Protein AF-K9QP44-F1 (afdb_monomer)

Solvent-accessible surface area (backbone atoms only — not comparable to full-atom values): 5382 Å² total; per-residue (Å²): 130,85,81,73,74,82,54,65,32,85,53,78,61,49,70,72,45,66,32,71,67,43,24,50,52,50,17,51,53,59,62,68,50,87,50,54,65,54,53,44,53,48,35,43,71,39,22,60,60,34,55,57,60,12,52,72,73,35,55,71,73,53,48,54,50,50,54,52,35,53,53,52,57,52,51,65,66,60,70,78,61,79,79,82,82,79,81,82,77,132

pLDDT: mean 83.49, std 18.4, range [38.72, 97.19]

Sequence (90 aa):
METTKRKICQLEATQEWLCLDSIAYIAECLEACSAADMVADLREIFPRQALTVASVQVCELQRKRIQKWLKELNREGENIGEPPQVFHNA

Mean predicted aligned error: 9.07 Å

Structure (mmCIF, N/CA/C/O backbone):
data_AF-K9QP44-F1
#
_entry.id   AF-K9QP44-F1
#
loop_
_atom_site.group_PDB
_atom_site.id
_atom_site.type_symbol
_atom_site.label_atom_id
_atom_site.label_alt_id
_atom_site.label_comp_id
_atom_site.label_asym_id
_atom_site.label_entity_id
_atom_site.label_seq_id
_atom_site.pdbx_PDB_ins_code
_atom_site.Cartn_x
_atom_site.Cartn_y
_atom_site.Cartn_z
_atom_site.occupancy
_atom_site.B_iso_or_equiv
_atom_site.auth_seq_id
_atom_site.auth_comp_id
_atom_site.auth_asym_id
_atom_site.auth_atom_id
_atom_site.pdbx_PDB_model_num
ATOM 1 N N . MET A 1 1 ? -2.150 -3.523 -28.181 1.00 38.72 1 MET A N 1
ATOM 2 C CA . MET A 1 1 ? -1.800 -3.644 -26.752 1.00 38.72 1 MET A CA 1
ATOM 3 C C . MET A 1 1 ? -2.253 -2.356 -26.108 1.00 38.72 1 MET A C 1
ATOM 5 O O . MET A 1 1 ? -1.740 -1.306 -26.469 1.00 38.72 1 MET A O 1
ATOM 9 N N . GLU A 1 2 ? -3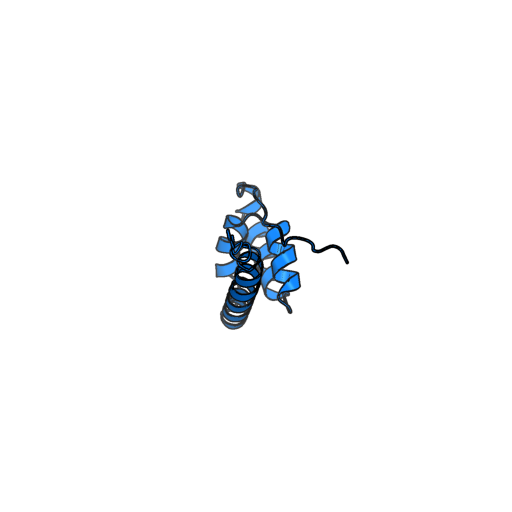.323 -2.424 -25.325 1.00 41.28 2 GLU A N 1
ATOM 10 C CA . GLU A 1 2 ? -3.958 -1.256 -24.720 1.00 41.28 2 GLU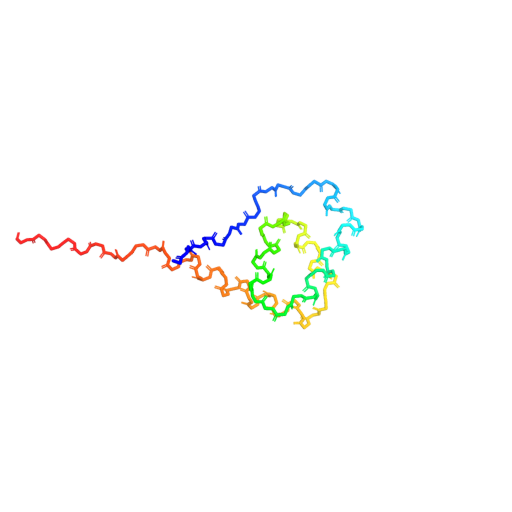 A CA 1
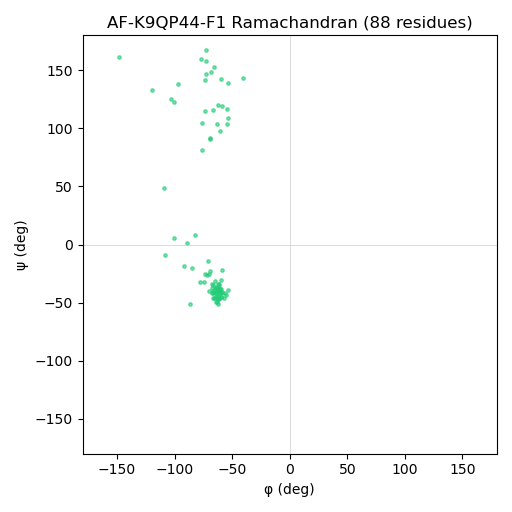ATOM 11 C C . GLU A 1 2 ? -2.982 -0.650 -23.708 1.00 41.28 2 GLU A C 1
ATOM 13 O O . GLU A 1 2 ? -2.564 -1.314 -22.763 1.00 41.28 2 GLU A O 1
ATOM 18 N N . THR A 1 3 ? -2.522 0.574 -23.956 1.00 43.84 3 THR A N 1
ATOM 19 C CA . THR A 1 3 ? -1.684 1.312 -23.013 1.00 43.84 3 THR A CA 1
ATOM 20 C C . THR A 1 3 ? -2.595 1.836 -21.913 1.00 43.84 3 THR A C 1
ATOM 22 O O . THR A 1 3 ? -3.058 2.977 -21.946 1.00 43.84 3 THR A O 1
ATOM 25 N N . THR A 1 4 ? -2.915 0.973 -20.949 1.00 48.53 4 THR A N 1
ATOM 26 C CA . THR A 1 4 ? -3.692 1.337 -19.766 1.00 48.53 4 THR A CA 1
ATOM 27 C C . THR A 1 4 ? -2.901 2.404 -19.018 1.00 48.53 4 THR A C 1
ATOM 29 O O . THR A 1 4 ? -1.932 2.111 -18.318 1.00 48.53 4 THR A O 1
ATOM 32 N N . LYS A 1 5 ? -3.255 3.678 -19.224 1.00 55.38 5 LYS A N 1
ATOM 33 C CA . LYS A 1 5 ? -2.769 4.781 -18.393 1.00 55.38 5 LYS A CA 1
ATOM 34 C C . LYS A 1 5 ? -3.083 4.391 -16.954 1.00 55.38 5 LYS A C 1
ATOM 36 O O . LYS A 1 5 ? -4.259 4.360 -16.611 1.00 55.38 5 LYS A O 1
ATOM 41 N N . ARG A 1 6 ? -2.052 4.061 -16.171 1.00 64.56 6 ARG A N 1
ATOM 42 C CA . ARG A 1 6 ? -2.149 3.626 -14.771 1.00 64.56 6 ARG A CA 1
ATOM 43 C C . ARG A 1 6 ? -2.929 4.696 -14.004 1.00 64.56 6 ARG A C 1
ATOM 45 O O . ARG A 1 6 ? -2.426 5.808 -13.817 1.00 64.56 6 ARG A O 1
ATOM 52 N N . LYS A 1 7 ? -4.198 4.425 -13.694 1.00 77.38 7 LYS A N 1
ATOM 53 C CA . LYS A 1 7 ? -5.110 5.402 -13.096 1.00 77.38 7 LYS A CA 1
ATOM 54 C C . LYS A 1 7 ? -4.781 5.533 -11.611 1.00 77.38 7 LYS A C 1
ATOM 56 O O . LYS A 1 7 ? -4.123 4.701 -10.997 1.00 77.38 7 LYS A O 1
ATOM 61 N N . ILE A 1 8 ? -5.199 6.645 -11.029 1.00 85.88 8 ILE A N 1
ATOM 62 C CA . ILE A 1 8 ? -5.151 6.846 -9.584 1.00 85.88 8 ILE A CA 1
ATOM 63 C C . ILE A 1 8 ? -6.590 7.072 -9.158 1.00 85.88 8 ILE A C 1
ATOM 65 O O . ILE A 1 8 ? -7.295 7.857 -9.798 1.00 85.88 8 ILE A O 1
ATOM 69 N N . CYS A 1 9 ? -7.010 6.386 -8.101 1.00 88.12 9 CYS A N 1
ATOM 70 C CA . CYS A 1 9 ? -8.298 6.579 -7.469 1.00 88.12 9 CYS A CA 1
ATOM 71 C C . CYS A 1 9 ? -8.451 8.058 -7.097 1.00 88.12 9 CYS A C 1
ATOM 73 O O . CYS A 1 9 ? -7.672 8.601 -6.311 1.00 88.12 9 CYS A O 1
ATOM 75 N N . GLN A 1 10 ? -9.437 8.714 -7.711 1.00 88.69 10 GLN A N 1
ATOM 76 C CA . GLN A 1 10 ? -9.749 10.129 -7.482 1.00 88.69 10 GLN A CA 1
ATOM 77 C C . GLN A 1 10 ? -10.753 10.320 -6.338 1.00 88.69 10 GLN A C 1
ATOM 79 O O . GLN A 1 10 ? -11.167 11.443 -6.068 1.00 88.69 10 GLN A O 1
ATOM 84 N N . LEU A 1 11 ? -11.183 9.230 -5.696 1.00 89.12 11 LEU A N 1
ATOM 85 C CA . LEU A 1 11 ? -12.124 9.291 -4.588 1.00 89.12 11 LEU A CA 1
ATOM 86 C C . LEU A 1 11 ? -11.435 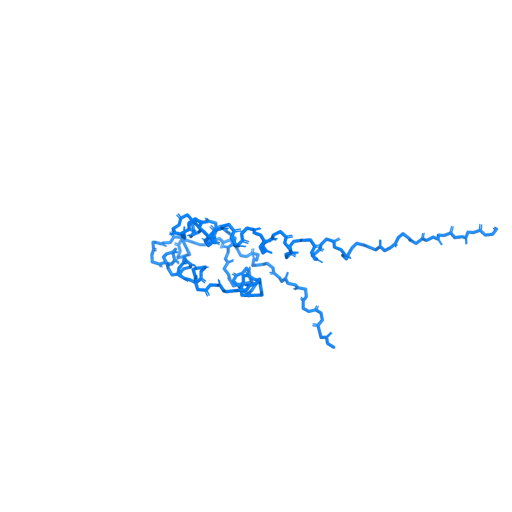9.827 -3.335 1.00 89.12 11 LEU A C 1
ATOM 88 O O . LEU A 1 11 ? -10.294 9.472 -3.021 1.00 89.12 11 LEU A O 1
ATOM 92 N N . GLU A 1 12 ? -12.167 10.648 -2.592 1.00 91.12 12 GLU A N 1
ATOM 93 C CA . GLU A 1 12 ? -11.785 11.026 -1.238 1.00 91.12 12 GLU A CA 1
ATOM 94 C C . GLU A 1 12 ? -11.991 9.842 -0.287 1.00 91.12 12 GLU A C 1
ATOM 96 O O . GLU A 1 12 ? -12.895 9.020 -0.462 1.00 91.12 12 GLU A O 1
ATOM 101 N N . ALA A 1 13 ? -11.136 9.733 0.731 1.00 91.44 13 ALA A N 1
ATOM 102 C CA . ALA A 1 13 ? -11.289 8.682 1.725 1.00 91.44 13 ALA A CA 1
ATOM 103 C C . ALA A 1 13 ? -12.477 9.003 2.641 1.00 91.44 13 ALA A C 1
ATOM 105 O O . ALA A 1 13 ? -12.448 9.970 3.403 1.00 91.44 13 ALA A O 1
ATOM 106 N N . THR A 1 14 ? -13.516 8.172 2.580 1.00 93.44 14 THR A N 1
ATOM 107 C CA . THR A 1 14 ? -14.628 8.209 3.536 1.00 93.44 14 THR A CA 1
ATOM 108 C C . THR A 1 14 ? -14.188 7.663 4.898 1.00 93.44 14 THR A C 1
ATOM 110 O O . THR A 1 14 ? -13.143 7.024 5.027 1.00 93.44 14 THR A O 1
ATOM 113 N N . GLN A 1 15 ? -15.002 7.873 5.936 1.00 92.38 15 GLN A N 1
ATOM 114 C CA . GLN A 1 15 ? -14.746 7.296 7.263 1.00 92.38 15 GLN A CA 1
ATOM 115 C C . GLN A 1 15 ? -14.691 5.760 7.241 1.00 92.38 15 GLN A C 1
ATOM 117 O O . GLN A 1 15 ? -13.934 5.171 8.003 1.00 92.38 15 GLN A O 1
ATOM 122 N N . GLU A 1 16 ? -15.427 5.113 6.335 1.00 92.31 16 GLU A N 1
ATOM 123 C CA . GLU A 1 16 ? -15.386 3.656 6.152 1.00 92.31 16 GLU A CA 1
ATOM 124 C C . GLU A 1 16 ? -14.012 3.183 5.670 1.00 92.31 16 GLU A C 1
ATOM 126 O O . GLU A 1 16 ? -13.522 2.152 6.116 1.00 92.31 16 GLU A O 1
ATOM 131 N N . TRP A 1 17 ? -13.345 3.964 4.816 1.00 91.88 17 TRP A N 1
ATOM 132 C CA . TRP A 1 17 ? -11.976 3.679 4.378 1.00 91.88 17 TRP A CA 1
ATOM 133 C C . TRP A 1 17 ? -10.925 3.955 5.455 1.00 91.88 17 TRP A C 1
ATOM 135 O O . TRP A 1 17 ? -9.837 3.384 5.412 1.00 91.88 17 TRP A O 1
ATOM 145 N N . LEU A 1 18 ? -11.232 4.847 6.398 1.00 93.38 18 LEU A N 1
ATOM 146 C CA . LEU A 1 18 ? -10.326 5.287 7.461 1.00 93.38 18 LEU A CA 1
ATOM 147 C C . LEU A 1 18 ? -10.593 4.603 8.808 1.00 93.38 18 LEU A C 1
ATOM 149 O O . LEU A 1 18 ? -9.962 4.955 9.805 1.00 93.38 18 LEU A O 1
ATOM 153 N N . CYS A 1 19 ? -11.507 3.633 8.863 1.00 95.38 19 CYS A N 1
ATOM 154 C CA . CYS A 1 19 ? -11.684 2.820 10.056 1.00 95.38 19 CYS A CA 1
ATOM 155 C C . CYS A 1 19 ? -10.510 1.840 10.219 1.00 95.38 19 CYS A C 1
ATOM 157 O O . CYS A 1 19 ? -9.804 1.514 9.261 1.00 95.38 19 CYS A O 1
ATOM 159 N N . LEU A 1 20 ? -10.293 1.372 11.450 1.00 94.00 20 LEU A N 1
ATOM 160 C CA . LEU A 1 20 ? -9.148 0.519 11.782 1.00 94.00 20 LEU A CA 1
ATOM 161 C C . LEU A 1 20 ? -9.122 -0.774 10.957 1.00 94.00 20 LEU A C 1
ATOM 163 O O . LEU A 1 20 ? -8.055 -1.144 10.472 1.00 94.00 20 LEU A O 1
ATOM 167 N N . ASP A 1 21 ? -10.281 -1.401 10.747 1.00 96.00 21 ASP A N 1
ATOM 168 C CA . ASP A 1 21 ? -10.398 -2.658 10.000 1.00 96.00 21 ASP A CA 1
ATOM 169 C C . ASP A 1 21 ? -10.020 -2.473 8.526 1.00 96.00 21 ASP A C 1
ATOM 171 O O . ASP A 1 21 ? -9.214 -3.228 7.983 1.00 96.00 21 ASP A O 1
ATOM 175 N N . SER A 1 22 ? -10.529 -1.414 7.889 1.00 95.12 22 SER A N 1
ATOM 176 C CA . SER A 1 22 ? -10.185 -1.078 6.504 1.00 95.12 22 SER A CA 1
ATOM 177 C C . SER A 1 22 ? -8.707 -0.735 6.357 1.00 95.12 22 SER A C 1
ATOM 179 O O . SER A 1 22 ? -8.059 -1.180 5.412 1.00 95.12 22 SER A O 1
ATOM 181 N N . ILE A 1 23 ? -8.139 0.025 7.297 1.00 96.19 23 ILE A N 1
ATOM 182 C CA . ILE A 1 23 ? -6.715 0.375 7.278 1.00 96.19 23 ILE A CA 1
ATOM 183 C C . ILE A 1 23 ? -5.848 -0.883 7.419 1.00 96.19 23 ILE A C 1
ATOM 185 O O . ILE A 1 23 ? -4.874 -1.019 6.678 1.00 96.19 23 ILE A O 1
ATOM 189 N N . ALA A 1 24 ? -6.200 -1.796 8.330 1.00 96.62 24 ALA A N 1
ATOM 190 C CA . ALA A 1 24 ? -5.487 -3.057 8.518 1.00 96.62 24 ALA A CA 1
ATOM 191 C C . ALA A 1 24 ? -5.547 -3.920 7.250 1.00 96.62 24 ALA A C 1
ATOM 193 O O . ALA A 1 24 ? -4.513 -4.373 6.763 1.00 96.62 24 ALA A O 1
ATOM 194 N N . TYR A 1 25 ? -6.728 -4.043 6.640 1.00 96.88 25 TYR A N 1
ATOM 195 C CA . TYR A 1 25 ? -6.902 -4.765 5.381 1.00 96.88 25 TYR A CA 1
ATOM 196 C C . TYR A 1 25 ? -6.059 -4.176 4.238 1.00 96.88 25 TYR A C 1
ATOM 198 O O . TYR A 1 25 ? -5.375 -4.899 3.511 1.00 96.88 25 TYR A O 1
ATOM 206 N N . ILE A 1 26 ? -6.053 -2.848 4.084 1.00 96.69 26 ILE A N 1
ATOM 207 C CA . ILE A 1 26 ? -5.232 -2.181 3.064 1.00 96.69 26 ILE A CA 1
ATOM 208 C C . ILE A 1 26 ? -3.739 -2.400 3.353 1.00 96.69 26 ILE A C 1
ATOM 210 O O . ILE A 1 26 ? -2.956 -2.590 2.420 1.00 96.69 26 ILE A O 1
ATOM 214 N N . ALA A 1 27 ? -3.326 -2.401 4.622 1.00 96.75 27 ALA A N 1
ATOM 215 C CA . ALA A 1 27 ? -1.943 -2.665 5.005 1.00 96.75 27 ALA A CA 1
ATOM 216 C C . ALA A 1 27 ? -1.517 -4.099 4.655 1.00 96.75 27 ALA A C 1
ATOM 218 O O . ALA A 1 27 ? -0.437 -4.284 4.096 1.00 96.75 27 ALA A O 1
ATOM 219 N N . GLU A 1 28 ? -2.374 -5.095 4.885 1.00 97.19 28 GLU A N 1
ATOM 220 C CA . GLU A 1 28 ? -2.140 -6.480 4.456 1.00 97.19 28 GLU A CA 1
ATOM 221 C C . GLU A 1 28 ? -2.008 -6.592 2.931 1.00 97.19 28 GLU A C 1
ATOM 223 O O . GLU A 1 28 ? -1.099 -7.256 2.429 1.00 97.19 28 GLU A O 1
ATOM 228 N N . CYS A 1 29 ? -2.847 -5.874 2.176 1.00 97.06 29 CYS A N 1
ATOM 229 C CA . CYS A 1 29 ? -2.735 -5.811 0.717 1.00 97.06 29 CYS A CA 1
ATOM 230 C C . CYS A 1 29 ? -1.387 -5.214 0.273 1.00 97.06 29 CYS A C 1
ATOM 232 O O . CYS A 1 29 ? -0.756 -5.710 -0.664 1.00 97.06 29 CYS A O 1
ATOM 234 N N . LEU A 1 30 ? -0.919 -4.161 0.950 1.00 96.69 30 LEU A N 1
ATOM 235 C CA . LEU A 1 30 ? 0.386 -3.548 0.689 1.00 96.69 30 LEU A CA 1
ATOM 236 C C . LEU A 1 30 ? 1.548 -4.489 1.050 1.00 96.69 30 LEU A C 1
ATOM 238 O O . LEU A 1 30 ? 2.560 -4.502 0.346 1.00 96.69 30 LEU A O 1
ATOM 242 N N . GLU A 1 31 ? 1.409 -5.298 2.099 1.00 96.94 31 GLU A N 1
ATOM 243 C CA . GLU A 1 31 ? 2.385 -6.331 2.476 1.00 96.94 31 GLU A CA 1
ATOM 244 C C . GLU A 1 31 ? 2.482 -7.457 1.450 1.00 96.94 31 GLU A C 1
ATOM 246 O O . GLU A 1 31 ? 3.578 -7.896 1.104 1.00 96.94 31 GLU A O 1
ATOM 251 N N . ALA A 1 32 ? 1.346 -7.874 0.896 1.00 96.50 32 ALA A N 1
ATOM 252 C CA . ALA A 1 32 ? 1.287 -8.923 -0.115 1.00 96.50 32 ALA A CA 1
ATOM 253 C C . ALA A 1 32 ? 1.851 -8.495 -1.484 1.00 96.50 32 ALA A C 1
ATOM 255 O O . ALA A 1 32 ? 2.115 -9.348 -2.333 1.00 96.50 32 ALA A O 1
ATOM 256 N N . CYS A 1 33 ? 2.055 -7.194 -1.721 1.00 96.38 33 CYS A N 1
ATOM 257 C CA . CYS A 1 33 ? 2.568 -6.700 -2.997 1.00 96.38 33 CYS A CA 1
ATOM 258 C C . CYS A 1 33 ? 3.980 -7.236 -3.287 1.00 96.38 33 CYS A C 1
ATOM 260 O O . CYS A 1 33 ? 4.941 -6.934 -2.577 1.00 96.38 33 CYS A O 1
ATOM 262 N N . SER A 1 34 ? 4.142 -7.956 -4.396 1.00 95.44 34 SER A N 1
ATOM 263 C CA . SER A 1 34 ? 5.444 -8.474 -4.839 1.00 95.44 34 SER A CA 1
ATOM 264 C C . SER A 1 34 ? 6.014 -7.757 -6.067 1.00 95.44 34 SER A C 1
ATOM 266 O O . SER A 1 34 ? 7.163 -8.003 -6.434 1.00 95.44 34 SER A O 1
ATOM 268 N N . ALA A 1 35 ? 5.235 -6.884 -6.713 1.00 94.19 35 ALA A N 1
ATOM 269 C CA . ALA A 1 35 ? 5.611 -6.192 -7.944 1.00 94.19 35 ALA A CA 1
ATOM 270 C C . ALA A 1 35 ? 4.983 -4.791 -8.041 1.00 94.19 35 ALA A C 1
ATOM 272 O O . ALA A 1 35 ? 3.987 -4.496 -7.379 1.00 94.19 35 ALA A O 1
ATOM 273 N N . ALA A 1 36 ? 5.549 -3.944 -8.908 1.00 92.19 36 ALA A N 1
ATOM 274 C CA . ALA A 1 36 ? 5.067 -2.580 -9.135 1.00 92.19 36 ALA A CA 1
ATOM 275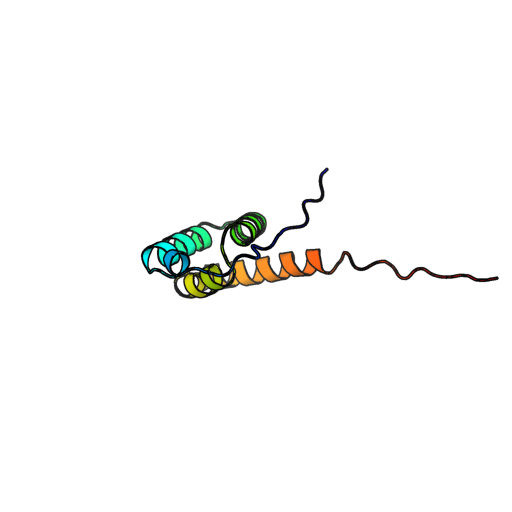 C C . ALA A 1 36 ? 3.630 -2.532 -9.680 1.00 92.19 36 ALA A C 1
ATOM 277 O O . ALA A 1 36 ? 2.867 -1.653 -9.287 1.00 92.19 36 ALA A O 1
ATOM 278 N N . ASP A 1 37 ? 3.247 -3.493 -10.525 1.00 91.62 37 ASP A N 1
ATOM 279 C CA . ASP A 1 37 ? 1.907 -3.548 -11.122 1.00 91.62 37 ASP A CA 1
ATOM 280 C C . ASP A 1 37 ? 0.818 -3.769 -10.064 1.00 91.62 37 ASP A C 1
ATOM 282 O O . ASP A 1 37 ? -0.198 -3.087 -10.088 1.00 91.62 37 ASP A O 1
ATOM 286 N N . MET A 1 38 ? 1.080 -4.593 -9.042 1.00 94.19 38 MET A N 1
ATOM 287 C CA . MET A 1 38 ? 0.140 -4.778 -7.926 1.00 94.19 38 MET A CA 1
ATOM 288 C C . MET A 1 38 ? -0.089 -3.472 -7.159 1.00 94.19 38 MET A C 1
ATOM 290 O O . MET A 1 38 ? -1.208 -3.154 -6.772 1.00 94.19 38 MET A O 1
ATOM 294 N N . VAL A 1 39 ? 0.963 -2.669 -6.969 1.00 94.31 39 VAL A N 1
ATOM 295 C CA . VAL A 1 39 ? 0.822 -1.343 -6.352 1.00 94.31 39 VAL A CA 1
ATOM 296 C C . VAL A 1 39 ? 0.040 -0.392 -7.256 1.00 94.31 39 VAL A C 1
ATOM 298 O O . VAL A 1 39 ? -0.689 0.456 -6.744 1.00 94.31 39 VAL A O 1
ATOM 301 N N . ALA A 1 40 ? 0.172 -0.509 -8.579 1.00 92.06 40 ALA A N 1
ATOM 302 C CA . ALA A 1 40 ? -0.647 0.252 -9.517 1.00 92.06 40 ALA A CA 1
ATOM 303 C C . ALA A 1 40 ? -2.133 -0.099 -9.356 1.00 92.06 40 ALA A C 1
ATOM 305 O O . ALA A 1 40 ? -2.939 0.811 -9.180 1.00 92.06 40 ALA A O 1
ATOM 306 N N . ASP A 1 41 ? -2.469 -1.387 -9.282 1.00 92.62 41 ASP A N 1
ATOM 307 C CA . ASP A 1 41 ? -3.844 -1.852 -9.072 1.00 92.62 41 ASP A CA 1
ATOM 308 C C . ASP A 1 41 ? -4.419 -1.315 -7.752 1.00 92.62 41 ASP A C 1
ATOM 310 O O . ASP A 1 41 ? -5.514 -0.752 -7.714 1.00 92.62 41 ASP A O 1
ATOM 314 N N . LEU A 1 42 ? -3.647 -1.378 -6.660 1.00 93.94 42 LEU A N 1
ATOM 315 C CA . LEU A 1 42 ? -4.086 -0.833 -5.371 1.00 93.94 42 LEU A CA 1
ATOM 316 C C . LEU A 1 42 ? -4.322 0.682 -5.418 1.00 93.94 42 LEU A C 1
ATOM 318 O O . LEU A 1 42 ? -5.224 1.181 -4.745 1.00 93.94 42 LEU A O 1
ATOM 322 N N . ARG A 1 43 ? -3.541 1.424 -6.212 1.00 92.62 43 ARG A N 1
ATOM 323 C CA . ARG A 1 43 ? -3.733 2.869 -6.418 1.00 92.62 43 ARG A CA 1
ATOM 324 C C . ARG A 1 43 ? -4.980 3.190 -7.226 1.00 92.62 43 ARG A C 1
ATOM 326 O O . ARG A 1 43 ? -5.476 4.305 -7.093 1.00 92.62 43 ARG A O 1
ATOM 333 N N . GLU A 1 44 ? -5.457 2.276 -8.062 1.00 92.00 44 GLU A N 1
ATOM 334 C CA . GLU A 1 44 ? -6.712 2.432 -8.802 1.00 92.00 44 GLU A CA 1
ATOM 335 C C . GLU A 1 44 ? -7.932 2.166 -7.919 1.00 92.00 44 GLU A C 1
ATOM 337 O O . GLU A 1 44 ? -8.963 2.816 -8.089 1.00 92.00 44 GLU A O 1
ATOM 342 N N . ILE A 1 45 ? -7.796 1.259 -6.951 1.00 92.12 45 ILE A N 1
ATOM 343 C CA . ILE A 1 45 ? -8.890 0.811 -6.085 1.00 92.12 45 ILE A CA 1
ATOM 344 C C . ILE A 1 45 ? -9.041 1.724 -4.865 1.00 92.12 45 ILE A C 1
ATOM 346 O O . ILE A 1 45 ? -10.137 2.205 -4.571 1.00 92.12 45 ILE A O 1
ATOM 350 N N . PHE A 1 46 ? -7.950 1.978 -4.142 1.00 94.12 46 PHE A N 1
ATOM 351 C CA . PHE A 1 46 ? -8.018 2.618 -2.834 1.00 94.12 46 PHE A CA 1
ATOM 352 C C . PHE A 1 46 ? -7.758 4.127 -2.898 1.00 94.12 46 PHE A C 1
ATOM 354 O O . PHE A 1 46 ? -6.811 4.569 -3.559 1.00 94.12 46 PHE A O 1
ATOM 361 N N . PRO A 1 47 ? -8.529 4.938 -2.144 1.00 94.31 47 PRO A N 1
ATOM 362 C CA . PRO A 1 47 ? -8.249 6.357 -1.979 1.00 94.31 47 PRO A CA 1
ATOM 363 C C . PRO A 1 47 ? -6.819 6.602 -1.493 1.00 94.31 47 PRO A C 1
ATOM 365 O O . PRO A 1 47 ? -6.319 5.937 -0.580 1.00 94.31 47 PRO A O 1
ATOM 368 N N . ARG A 1 48 ? -6.165 7.628 -2.046 1.00 92.44 48 ARG A N 1
ATOM 369 C CA . ARG A 1 48 ? -4.766 7.963 -1.725 1.00 92.44 48 ARG A CA 1
ATOM 370 C C . ARG A 1 48 ? -4.520 8.143 -0.227 1.00 92.44 48 ARG A C 1
ATOM 372 O O . ARG A 1 48 ? -3.469 7.750 0.283 1.00 92.44 48 ARG A O 1
ATOM 379 N N . GLN A 1 49 ? -5.466 8.760 0.472 1.00 94.25 49 GLN A N 1
ATOM 380 C CA . GLN A 1 49 ? -5.356 8.988 1.907 1.00 94.25 49 GLN A CA 1
ATOM 381 C C . GLN A 1 49 ? -5.420 7.670 2.690 1.00 94.25 49 GLN A C 1
ATOM 383 O O . GLN A 1 49 ? -4.594 7.471 3.576 1.00 94.25 49 GLN A O 1
ATOM 388 N N . ALA A 1 50 ? -6.304 6.743 2.310 1.00 95.38 50 ALA A N 1
ATOM 389 C CA . ALA A 1 50 ? -6.398 5.426 2.938 1.00 95.38 50 ALA A CA 1
ATOM 390 C C . ALA A 1 50 ? -5.098 4.621 2.756 1.00 95.38 50 ALA A C 1
ATOM 392 O O 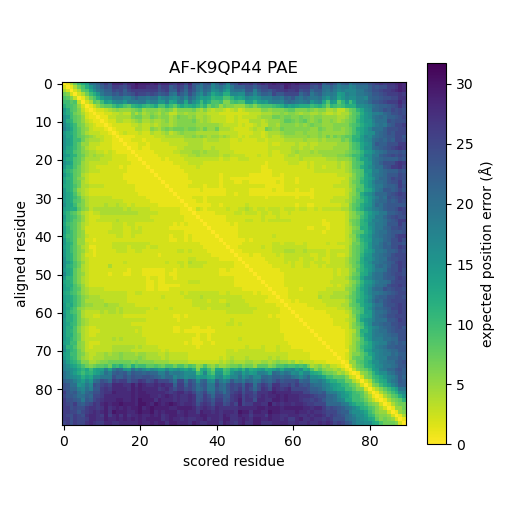. ALA A 1 50 ? -4.544 4.119 3.732 1.00 95.38 50 ALA A O 1
ATOM 393 N N . LEU A 1 51 ? -4.528 4.616 1.543 1.00 94.81 51 LEU A N 1
ATOM 394 C CA . LEU A 1 51 ? -3.213 4.016 1.264 1.00 94.81 51 LEU A CA 1
ATOM 395 C C . LEU A 1 51 ? -2.094 4.634 2.108 1.00 94.81 51 LEU A C 1
ATOM 397 O O . LEU A 1 51 ? -1.215 3.935 2.608 1.00 94.81 51 LEU A O 1
ATOM 401 N N . THR A 1 52 ? -2.121 5.957 2.267 1.00 94.31 52 THR A N 1
ATOM 402 C CA . THR A 1 52 ? -1.111 6.685 3.042 1.00 94.31 52 THR A CA 1
ATOM 403 C C . THR A 1 52 ? -1.176 6.295 4.515 1.00 94.31 52 THR A C 1
ATOM 405 O O . THR A 1 52 ? -0.142 5.988 5.106 1.00 94.31 52 THR A O 1
ATOM 408 N N . VAL A 1 53 ? -2.374 6.251 5.097 1.00 95.38 53 VAL A N 1
ATOM 409 C CA . VAL A 1 53 ? -2.566 5.867 6.500 1.00 95.38 53 VAL A CA 1
ATOM 410 C C . VAL A 1 53 ? -2.201 4.396 6.717 1.00 95.38 53 VAL A C 1
ATOM 412 O O . VAL A 1 53 ? -1.430 4.090 7.625 1.00 95.38 53 VAL 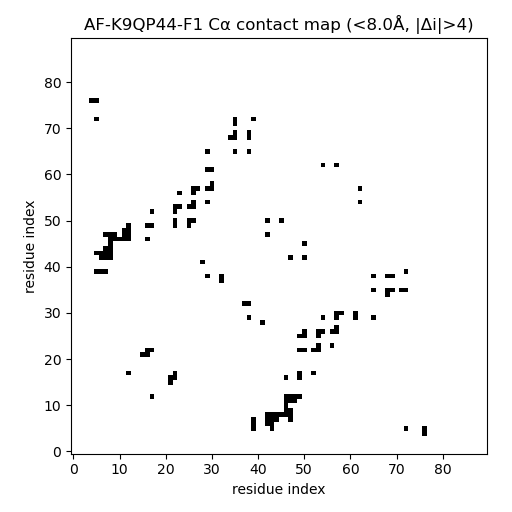A O 1
ATOM 415 N N . ALA A 1 54 ? -2.656 3.497 5.844 1.00 95.75 54 ALA A N 1
ATOM 416 C CA . ALA A 1 54 ? -2.335 2.070 5.909 1.00 95.75 54 ALA A CA 1
ATOM 417 C C . ALA A 1 54 ? -0.833 1.787 5.779 1.00 95.75 54 ALA A C 1
ATOM 419 O O . ALA A 1 54 ? -0.305 0.909 6.461 1.00 95.75 54 ALA A O 1
ATOM 420 N N . SER A 1 55 ? -0.104 2.586 4.991 1.00 95.06 55 SER A N 1
ATOM 421 C CA . SER A 1 55 ? 1.346 2.427 4.838 1.00 95.06 55 SER A CA 1
ATOM 422 C C . SER A 1 55 ? 2.122 2.535 6.156 1.00 95.06 55 SER A C 1
ATOM 424 O O . SER A 1 55 ? 3.229 2.009 6.254 1.00 95.06 55 SER A O 1
ATOM 426 N N . VAL A 1 56 ? 1.555 3.172 7.188 1.00 94.44 56 VAL A N 1
ATOM 427 C CA . VAL A 1 56 ? 2.175 3.290 8.516 1.00 94.44 56 VAL A CA 1
ATOM 428 C C . VAL A 1 56 ? 2.226 1.946 9.253 1.00 94.44 56 VAL A C 1
ATOM 430 O O . VAL A 1 56 ? 3.089 1.775 10.113 1.00 94.44 56 VAL A O 1
ATOM 433 N N . GLN A 1 57 ? 1.364 0.988 8.906 1.00 95.06 57 GLN A N 1
ATOM 434 C CA . GLN A 1 57 ? 1.319 -0.341 9.529 1.00 95.06 57 GLN A CA 1
ATOM 435 C C . GLN A 1 57 ? 2.192 -1.380 8.805 1.00 95.06 57 GLN A C 1
ATOM 437 O O . GLN A 1 57 ? 2.577 -2.379 9.399 1.00 95.06 57 GLN A O 1
ATOM 442 N N . VAL A 1 58 ? 2.568 -1.114 7.553 1.00 95.44 58 VAL A N 1
ATOM 443 C CA . VAL A 1 58 ? 3.417 -1.989 6.725 1.00 95.44 58 VAL A CA 1
ATOM 444 C C . VAL A 1 58 ? 4.848 -2.038 7.279 1.00 95.44 58 VAL A C 1
ATOM 446 O O . VAL A 1 58 ? 5.352 -1.050 7.805 1.00 95.44 58 VAL A O 1
ATOM 449 N N . CYS A 1 59 ? 5.575 -3.136 7.146 1.00 95.31 59 CYS A N 1
ATOM 450 C CA . CYS A 1 59 ? 6.956 -3.253 7.590 1.00 95.31 59 CYS A CA 1
ATOM 451 C C . CYS A 1 59 ? 7.893 -2.330 6.789 1.00 95.31 59 CYS A C 1
ATOM 453 O O . CYS A 1 59 ? 7.647 -1.972 5.632 1.00 95.31 59 CYS A O 1
ATOM 455 N N . GLU A 1 60 ? 9.005 -1.913 7.396 1.00 95.25 60 GLU A N 1
ATOM 456 C CA . GLU A 1 60 ? 9.898 -0.921 6.780 1.00 95.25 60 GLU A CA 1
ATOM 457 C C . GLU A 1 60 ? 10.496 -1.382 5.447 1.00 95.25 60 GLU A C 1
ATOM 459 O O . GLU A 1 60 ? 10.646 -0.584 4.517 1.00 95.25 60 GLU A O 1
ATOM 464 N N . LEU A 1 61 ? 10.846 -2.669 5.346 1.00 95.75 61 LEU A N 1
ATOM 465 C CA . LEU A 1 61 ? 11.405 -3.246 4.126 1.00 95.75 61 LEU A CA 1
ATOM 466 C C . LEU A 1 61 ? 10.411 -3.123 2.972 1.00 95.75 61 LEU A C 1
ATOM 468 O O . LEU A 1 61 ? 10.772 -2.676 1.880 1.00 95.75 61 LEU A O 1
ATOM 472 N N . GLN A 1 62 ? 9.157 -3.481 3.231 1.00 96.81 62 GLN A N 1
ATOM 473 C CA . GLN A 1 62 ? 8.111 -3.426 2.232 1.00 96.81 62 GLN A CA 1
ATOM 474 C C . GLN A 1 62 ? 7.741 -1.984 1.878 1.00 96.81 62 GLN A C 1
ATOM 476 O O . GLN A 1 62 ? 7.640 -1.660 0.696 1.00 96.81 62 GLN A O 1
ATOM 481 N N . ARG A 1 63 ? 7.678 -1.064 2.850 1.00 95.44 63 ARG A N 1
ATOM 482 C CA . ARG A 1 63 ? 7.507 0.373 2.563 1.00 95.44 63 ARG A CA 1
ATOM 483 C C . ARG A 1 63 ? 8.574 0.907 1.612 1.00 95.44 63 ARG A C 1
ATOM 485 O O . ARG A 1 63 ? 8.243 1.632 0.677 1.00 95.44 63 ARG A O 1
ATOM 492 N N . LYS A 1 64 ? 9.846 0.541 1.808 1.00 95.75 64 LYS A N 1
ATOM 493 C CA . LYS A 1 64 ? 10.945 0.955 0.914 1.00 95.75 64 LYS A CA 1
ATOM 494 C C . LYS A 1 64 ? 10.758 0.416 -0.506 1.00 95.75 64 LYS A C 1
ATOM 496 O O . LYS A 1 64 ? 11.006 1.147 -1.466 1.00 95.75 64 LYS A O 1
ATOM 501 N N . ARG A 1 65 ? 10.295 -0.831 -0.652 1.00 96.19 65 ARG A N 1
ATOM 502 C CA . ARG A 1 65 ? 9.959 -1.426 -1.959 1.00 96.19 65 ARG A CA 1
ATOM 503 C C . ARG A 1 65 ? 8.808 -0.681 -2.628 1.00 96.19 65 ARG A C 1
ATOM 505 O O . ARG A 1 65 ? 8.970 -0.228 -3.757 1.00 96.19 65 ARG A O 1
ATOM 512 N N . ILE A 1 66 ? 7.715 -0.447 -1.902 1.00 95.38 66 ILE A N 1
ATOM 513 C CA . ILE A 1 66 ? 6.555 0.313 -2.386 1.00 95.38 66 ILE A CA 1
ATOM 514 C C . ILE A 1 66 ? 6.972 1.715 -2.827 1.00 95.38 66 ILE A C 1
ATOM 516 O O . ILE A 1 66 ? 6.623 2.140 -3.921 1.00 95.38 66 ILE A O 1
ATOM 520 N 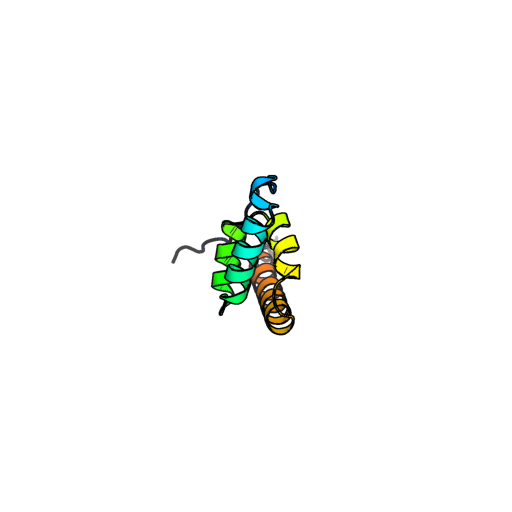N . GLN A 1 67 ? 7.777 2.431 -2.040 1.00 94.06 67 GLN A N 1
ATOM 521 C CA . GLN A 1 67 ? 8.277 3.755 -2.423 1.00 94.06 67 GLN A CA 1
ATOM 522 C C . GLN A 1 67 ? 9.109 3.727 -3.709 1.00 94.06 67 GLN A C 1
ATOM 524 O O . GLN A 1 67 ? 9.014 4.655 -4.515 1.00 94.06 67 GLN A O 1
ATOM 529 N N . LYS A 1 68 ? 9.926 2.688 -3.914 1.00 95.00 68 LYS A N 1
ATOM 530 C CA . LYS A 1 68 ? 10.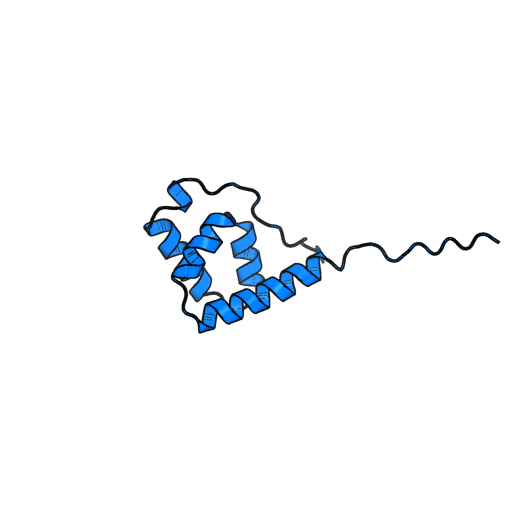679 2.502 -5.158 1.00 95.00 68 LYS A CA 1
ATOM 531 C C . LYS A 1 68 ? 9.727 2.294 -6.340 1.00 95.00 68 LYS A C 1
ATOM 533 O O . LYS A 1 68 ? 9.829 3.032 -7.316 1.00 95.00 68 LYS A O 1
ATOM 538 N N . TRP A 1 69 ? 8.761 1.387 -6.212 1.00 94.75 69 TRP A N 1
ATOM 539 C CA . TRP A 1 69 ? 7.762 1.128 -7.251 1.00 94.75 69 TRP A CA 1
ATOM 540 C C . TRP A 1 69 ? 6.907 2.361 -7.558 1.00 94.75 69 TRP A C 1
ATOM 542 O O . TRP A 1 69 ? 6.680 2.679 -8.717 1.00 94.75 69 TRP A O 1
ATOM 552 N N . LEU A 1 70 ? 6.503 3.134 -6.546 1.00 91.25 70 LEU A N 1
ATOM 553 C CA . LEU A 1 70 ? 5.776 4.393 -6.739 1.00 91.25 70 LEU A CA 1
ATOM 554 C C . LEU A 1 70 ? 6.579 5.412 -7.556 1.00 91.25 70 LEU A C 1
ATOM 556 O O . LEU A 1 70 ? 5.998 6.120 -8.377 1.00 91.25 70 LEU A O 1
ATOM 560 N N . LYS A 1 71 ? 7.901 5.493 -7.359 1.00 90.75 71 LYS A N 1
ATOM 561 C CA . LYS A 1 71 ? 8.773 6.372 -8.157 1.00 90.75 71 LYS A CA 1
ATOM 562 C C . LYS A 1 71 ? 8.860 5.920 -9.613 1.00 90.75 71 LYS A C 1
ATOM 564 O O . LYS A 1 71 ? 8.824 6.770 -10.497 1.00 90.75 71 LYS A O 1
ATOM 569 N N . GLU A 1 72 ? 8.966 4.616 -9.853 1.00 89.81 72 GLU A N 1
ATOM 570 C CA . GLU A 1 72 ? 8.971 4.024 -11.199 1.00 89.81 72 GLU A CA 1
ATOM 571 C C . GLU A 1 72 ? 7.641 4.312 -11.913 1.00 89.81 72 GLU A C 1
ATOM 573 O O . GLU A 1 72 ? 7.632 4.933 -12.974 1.00 89.81 72 GLU A O 1
ATOM 578 N N . LEU A 1 73 ? 6.523 4.011 -11.246 1.00 86.50 73 LEU A N 1
ATOM 579 C CA . LEU A 1 73 ? 5.160 4.257 -11.724 1.00 86.50 73 LEU A CA 1
ATOM 580 C C . LEU A 1 73 ? 4.902 5.728 -12.076 1.00 86.50 73 LEU A C 1
ATOM 582 O O . LEU A 1 73 ? 4.256 6.036 -13.074 1.00 86.50 73 LEU A O 1
ATOM 586 N N . ASN A 1 74 ? 5.386 6.654 -11.247 1.00 83.81 74 ASN A N 1
ATOM 587 C CA . ASN A 1 74 ? 5.180 8.081 -11.483 1.00 83.81 74 ASN A CA 1
ATOM 588 C C . ASN A 1 74 ? 6.067 8.615 -12.620 1.00 83.81 74 ASN A C 1
ATOM 590 O O . ASN A 1 74 ? 5.633 9.499 -13.351 1.00 83.81 74 ASN A O 1
ATOM 594 N N . ARG A 1 75 ? 7.277 8.067 -12.807 1.00 78.69 75 ARG A N 1
ATOM 595 C CA . ARG A 1 75 ? 8.158 8.426 -13.931 1.00 78.69 75 ARG A CA 1
ATOM 596 C C . ARG A 1 75 ? 7.600 7.983 -15.279 1.00 78.69 75 ARG A C 1
ATOM 598 O O . ARG A 1 75 ? 7.726 8.716 -16.253 1.00 78.69 75 ARG A O 1
ATOM 605 N N . GLU A 1 76 ? 6.968 6.817 -15.334 1.00 60.44 76 GLU A N 1
ATOM 606 C CA . GLU A 1 76 ? 6.289 6.342 -16.545 1.00 60.44 76 GLU A CA 1
ATOM 607 C C . GLU A 1 76 ? 5.095 7.230 -16.928 1.00 60.44 76 GLU A C 1
ATOM 609 O O . GLU A 1 76 ? 4.825 7.415 -18.112 1.00 60.44 76 GLU A O 1
ATOM 614 N N . GLY A 1 77 ? 4.420 7.839 -15.946 1.00 54.97 77 GLY A N 1
ATOM 615 C CA . GLY A 1 77 ? 3.359 8.822 -16.190 1.00 54.97 77 GLY A CA 1
ATOM 616 C C . GLY A 1 77 ? 3.858 10.178 -16.709 1.00 54.97 77 GLY A C 1
ATOM 617 O O . GLY A 1 77 ? 3.120 10.862 -17.413 1.00 54.97 77 GLY A O 1
ATOM 618 N N . GLU A 1 78 ? 5.101 10.559 -16.397 1.00 50.72 78 GLU A N 1
ATOM 619 C CA . GLU A 1 78 ? 5.712 11.838 -16.798 1.00 50.72 78 GLU A CA 1
ATOM 620 C C . GLU A 1 78 ? 6.345 11.784 -18.204 1.00 50.72 78 GLU A C 1
ATOM 622 O O . GLU A 1 78 ? 6.512 12.811 -18.854 1.00 50.72 78 GLU A O 1
ATOM 627 N N . ASN A 1 79 ? 6.649 10.589 -18.729 1.00 43.12 79 ASN A N 1
ATOM 628 C CA . ASN A 1 79 ? 7.284 10.420 -20.044 1.00 43.12 79 ASN A CA 1
ATOM 629 C C . ASN A 1 79 ? 6.311 10.481 -21.243 1.00 43.12 79 ASN A C 1
ATOM 631 O O . ASN A 1 79 ? 6.712 10.226 -22.374 1.00 43.12 79 ASN A O 1
ATOM 635 N N . ILE A 1 80 ? 5.044 10.847 -21.020 1.00 46.56 80 ILE A N 1
ATOM 636 C CA . ILE A 1 80 ? 4.077 11.176 -22.084 1.00 46.56 80 ILE A CA 1
ATOM 637 C C . ILE A 1 80 ? 3.793 12.689 -22.058 1.00 46.56 80 ILE A C 1
ATOM 639 O O . ILE A 1 80 ? 2.649 13.132 -22.023 1.00 46.56 80 ILE A O 1
ATOM 643 N N . GLY A 1 81 ? 4.858 13.490 -22.014 1.00 45.88 81 GLY A N 1
ATOM 644 C CA . GLY A 1 81 ? 4.859 14.886 -22.442 1.00 45.88 81 GLY A CA 1
ATOM 645 C C . GLY A 1 81 ? 5.546 14.947 -23.803 1.00 45.88 81 GLY A C 1
ATOM 646 O O . GLY A 1 81 ? 6.637 14.410 -23.959 1.00 45.88 81 GLY A O 1
ATOM 647 N N . GLU A 1 82 ? 4.861 15.510 -24.790 1.00 44.50 82 GLU A N 1
ATOM 648 C CA . GLU A 1 82 ? 5.190 15.529 -26.221 1.00 44.50 82 GLU A CA 1
ATOM 649 C C . GLU A 1 82 ? 6.686 15.760 -26.553 1.00 44.50 82 GLU A C 1
ATOM 651 O O . GLU A 1 82 ? 7.335 16.592 -25.913 1.00 44.50 82 GLU A O 1
ATOM 656 N N . PRO A 1 83 ? 7.252 15.109 -27.595 1.00 51.22 83 PRO A N 1
ATOM 657 C CA . PRO A 1 83 ? 8.505 15.586 -28.173 1.00 51.22 83 PRO A CA 1
ATOM 658 C C . PRO A 1 83 ? 8.300 17.021 -28.695 1.00 51.22 83 PRO A C 1
ATOM 660 O O . PRO A 1 83 ? 7.232 17.317 -29.240 1.00 51.22 83 PRO A O 1
ATOM 663 N N . PRO A 1 84 ? 9.290 17.925 -28.563 1.00 46.69 84 PRO A N 1
ATOM 664 C CA . PRO A 1 84 ? 9.160 19.285 -29.065 1.00 46.69 84 PRO A CA 1
ATOM 665 C C . PRO A 1 84 ? 8.904 19.224 -30.571 1.00 46.69 84 PRO A C 1
ATOM 667 O O . PRO A 1 84 ? 9.724 18.694 -31.323 1.00 46.69 84 PRO A O 1
ATOM 670 N N . GLN A 1 85 ? 7.759 19.745 -31.014 1.00 57.31 85 GLN A N 1
ATOM 671 C CA . GLN A 1 85 ? 7.505 19.925 -32.436 1.00 57.31 85 GLN A CA 1
ATOM 672 C C . GLN A 1 85 ? 8.540 20.913 -32.969 1.00 57.31 85 GLN A C 1
ATOM 674 O O . GLN A 1 85 ? 8.477 22.116 -32.714 1.00 57.31 85 GLN A O 1
ATOM 679 N N . VAL A 1 86 ? 9.538 20.380 -33.669 1.00 56.94 86 VAL A N 1
ATOM 680 C CA . VAL A 1 86 ? 10.527 21.164 -34.399 1.00 56.94 86 VAL A CA 1
ATOM 681 C C . VAL A 1 86 ? 9.792 21.799 -35.575 1.00 56.94 86 VAL A C 1
ATOM 683 O O . VAL A 1 86 ? 9.680 21.206 -36.645 1.00 56.94 86 VAL A O 1
ATOM 686 N N . PHE A 1 87 ? 9.256 23.002 -35.377 1.00 55.62 87 PHE A N 1
ATOM 687 C CA . PHE A 1 87 ? 8.821 23.844 -36.484 1.00 55.62 87 PHE A CA 1
ATOM 688 C C . PHE A 1 87 ? 10.067 24.323 -37.234 1.00 55.62 87 PHE A C 1
ATOM 690 O O . PHE A 1 87 ? 10.671 25.337 -36.896 1.00 55.62 87 PHE A O 1
ATOM 697 N N . HIS A 1 88 ? 10.466 23.560 -38.250 1.00 55.91 88 HIS A N 1
ATOM 698 C CA . HIS A 1 88 ? 11.285 24.069 -39.342 1.00 55.91 88 HIS A CA 1
ATOM 699 C C . HIS A 1 88 ? 10.358 24.889 -40.242 1.00 55.91 88 HIS A C 1
ATOM 701 O O . HIS A 1 88 ? 9.556 24.320 -40.978 1.00 55.91 88 HIS A O 1
ATOM 707 N N . ASN A 1 89 ? 10.446 26.215 -40.163 1.00 54.38 89 ASN A N 1
ATOM 708 C CA . ASN A 1 89 ? 9.973 27.069 -41.246 1.00 54.38 89 ASN A CA 1
ATOM 709 C C . ASN A 1 89 ? 11.195 27.507 -42.050 1.00 54.38 89 ASN A C 1
ATOM 711 O O . ASN A 1 89 ? 12.162 28.022 -41.485 1.00 54.38 89 ASN A O 1
ATOM 715 N N . ALA A 1 90 ? 11.130 27.172 -43.336 1.00 59.44 90 ALA A N 1
ATOM 716 C CA . ALA A 1 90 ? 12.072 27.526 -44.387 1.00 59.44 90 ALA A CA 1
ATOM 717 C C . ALA A 1 90 ? 12.086 29.034 -44.674 1.00 59.44 90 ALA A C 1
ATOM 719 O O . ALA A 1 90 ? 11.072 29.705 -44.368 1.00 59.44 90 ALA A O 1
#

Foldseek 3Di:
DDPPLLDAQPDDQDVVLVDPVNLCVLLVQLQPDPDLVSLSVSRNVHHPVSNVSSLVVHDPVSNVVNVVSVVVSVVVNVVPDDDPPPPDDD

Radius of gyration: 16.91 Å; Cα contacts (8 Å, |Δi|>4): 79; chains: 1; bounding box: 28×36×56 Å

Secondary structure (DSSP, 8-state):
--------------TTTTSHHHHHHHHHHHHH--SHHHHHHHHHHS-HHHHHHHTTTS-HHHHHHHHHHHHHHHHHHHT-S---------